Protein AF-A0A2W6B5U0-F1 (afdb_monomer)

Secondary structure (DSSP, 8-state):
------SHHHHHHGGG----PPPPP-PPPPP--PPPPP------HHHHHHHHHHHHHHHHHTT-S---HHHHHHHHHHHHHH-HHHHHHHHHHHTT-

Radius of gyration: 28.85 Å; Cα contacts (8 Å, |Δi|>4): 21; chains: 1; bounding box: 61×71×41 Å

Foldseek 3Di:
DDDDDDDPVVVVVVVPPDPDDDDDPDDPDPDPPDPDDDDDDDDDPVVVVVLVVVFVVVCVVVVHPTDDSVNVVVVLVVCCVVDVVSVVVVVVVVVVD

Sequence (97 aa):
MARPRRDLTKQMEQAAARPATPPPAGGPAPAPRAKLVRLSLDLAPAAYRELQEFCSATAVALERPRVTGVEVLRSLLAELAEDEALGQRVQARLATL

Solvent-accessible surface area (backbone atoms only — not comparable to full-atom values): 6469 Å² total; per-residue (Å²): 140,83,86,78,96,79,71,69,74,71,64,62,64,72,69,72,75,66,83,82,75,78,81,83,80,82,71,81,78,79,71,80,75,75,78,86,79,88,83,86,81,92,65,57,74,66,59,49,48,52,49,52,51,51,25,52,55,49,11,61,75,67,76,39,100,69,49,50,67,68,55,53,53,52,51,54,53,51,47,44,75,72,33,65,67,56,38,51,52,51,52,56,54,63,77,74,112

pLDDT: mean 81.28, std 19.18, range [40.59, 98.25]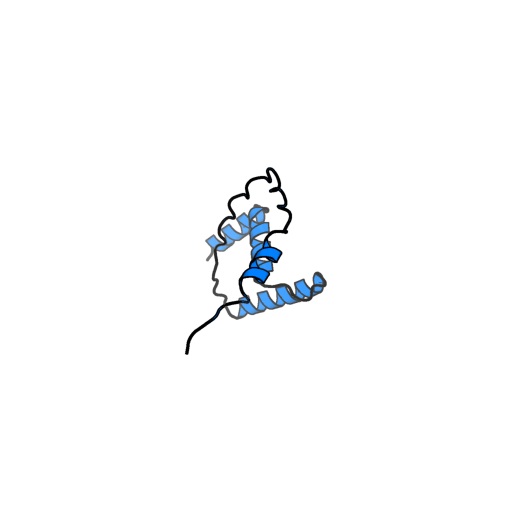

Mean predicted aligned error: 14.98 Å

Structure (mmCIF, N/CA/C/O backbone):
data_AF-A0A2W6B5U0-F1
#
_entry.id   AF-A0A2W6B5U0-F1
#
loop_
_atom_site.group_PDB
_atom_site.id
_atom_site.type_symbol
_atom_site.label_atom_id
_atom_site.label_alt_id
_atom_site.label_comp_id
_atom_site.label_asym_id
_atom_site.label_entity_id
_atom_site.label_seq_id
_atom_site.pdbx_PDB_ins_code
_atom_site.Cartn_x
_atom_site.Cartn_y
_atom_site.Cartn_z
_atom_site.occupancy
_atom_site.B_iso_or_equiv
_atom_site.auth_seq_id
_atom_site.auth_comp_id
_atom_site.auth_asym_id
_atom_site.auth_atom_id
_atom_site.pdbx_PDB_model_num
ATOM 1 N N . MET A 1 1 ? 43.087 57.140 24.197 1.00 40.59 1 MET A N 1
ATOM 2 C CA . MET A 1 1 ? 42.724 58.232 23.269 1.00 40.59 1 MET A CA 1
ATOM 3 C C . MET A 1 1 ? 41.481 57.829 22.496 1.00 40.59 1 MET A C 1
ATOM 5 O O . MET A 1 1 ? 41.326 56.658 22.183 1.00 40.59 1 MET A O 1
ATOM 9 N N . ALA A 1 2 ? 40.563 58.772 22.310 1.00 42.75 2 ALA A N 1
ATOM 10 C CA . ALA A 1 2 ? 39.178 58.555 21.916 1.00 42.75 2 ALA A CA 1
ATOM 11 C C . ALA A 1 2 ? 38.909 58.984 20.461 1.00 42.75 2 ALA A C 1
ATOM 13 O O . ALA A 1 2 ? 39.460 59.995 20.034 1.00 42.75 2 ALA A O 1
ATOM 14 N N . ARG A 1 3 ? 37.923 58.302 19.838 1.00 45.19 3 ARG A N 1
ATOM 15 C CA . ARG A 1 3 ? 37.017 58.743 18.742 1.00 45.19 3 ARG A CA 1
ATOM 16 C C . ARG A 1 3 ? 37.564 58.777 17.291 1.00 45.19 3 ARG A C 1
ATOM 18 O O . ARG A 1 3 ? 38.759 58.948 17.110 1.00 45.19 3 ARG A O 1
ATOM 25 N N . PRO A 1 4 ? 36.689 58.802 16.252 1.00 50.53 4 PRO A N 1
ATOM 26 C CA . PRO A 1 4 ? 35.294 58.314 16.176 1.00 50.53 4 PRO A CA 1
ATOM 27 C C . PRO A 1 4 ? 34.842 57.700 14.819 1.00 50.53 4 PRO A C 1
ATOM 29 O O . PRO A 1 4 ? 35.256 58.115 13.744 1.00 50.53 4 PRO A O 1
ATOM 32 N N . ARG A 1 5 ? 33.833 56.816 14.909 1.00 54.88 5 ARG A N 1
ATOM 33 C CA . ARG A 1 5 ? 32.546 56.819 14.165 1.00 54.88 5 ARG A CA 1
ATOM 34 C C . ARG A 1 5 ? 32.429 57.799 12.973 1.00 54.88 5 ARG A C 1
ATOM 36 O O . ARG A 1 5 ? 31.929 58.908 13.171 1.00 54.88 5 ARG A O 1
ATOM 43 N N . ARG A 1 6 ? 32.773 57.398 11.742 1.00 57.03 6 ARG A N 1
ATOM 44 C CA . ARG A 1 6 ? 32.476 58.224 10.548 1.00 57.03 6 ARG A CA 1
ATOM 45 C C . ARG A 1 6 ? 31.966 57.500 9.301 1.00 57.03 6 ARG A C 1
ATOM 47 O O . ARG A 1 6 ? 31.807 58.153 8.278 1.00 57.03 6 ARG A O 1
ATOM 54 N N . ASP A 1 7 ? 31.598 56.224 9.403 1.00 53.25 7 ASP A N 1
ATOM 55 C CA . ASP A 1 7 ? 31.196 55.446 8.217 1.00 53.25 7 ASP A CA 1
ATOM 56 C C . ASP A 1 7 ? 29.735 54.967 8.216 1.00 53.25 7 ASP A C 1
ATOM 58 O O . ASP A 1 7 ? 29.241 54.502 7.194 1.00 53.25 7 ASP A O 1
ATOM 62 N N . LEU A 1 8 ? 28.985 55.144 9.311 1.00 54.25 8 LEU A N 1
ATOM 63 C CA . LEU A 1 8 ? 27.591 54.674 9.381 1.00 54.25 8 LEU A CA 1
ATOM 64 C C . LEU A 1 8 ? 26.588 55.556 8.620 1.00 54.25 8 LEU A C 1
ATOM 66 O O . LEU A 1 8 ? 25.564 55.057 8.161 1.00 54.25 8 LEU A O 1
ATOM 70 N N . THR A 1 9 ? 26.866 56.850 8.442 1.00 56.94 9 THR A N 1
ATOM 71 C CA . THR A 1 9 ? 25.890 57.783 7.849 1.00 56.94 9 THR A CA 1
ATOM 72 C C . THR A 1 9 ? 25.698 57.562 6.346 1.00 56.94 9 THR A C 1
ATOM 74 O O . THR A 1 9 ? 24.599 57.756 5.843 1.00 56.94 9 THR A O 1
ATOM 77 N N . LYS A 1 10 ? 26.721 57.086 5.620 1.00 50.59 10 LYS A N 1
ATOM 78 C CA . LYS A 1 10 ? 26.597 56.830 4.173 1.00 50.59 10 LYS A CA 1
ATOM 79 C C . LYS A 1 10 ? 25.841 55.542 3.842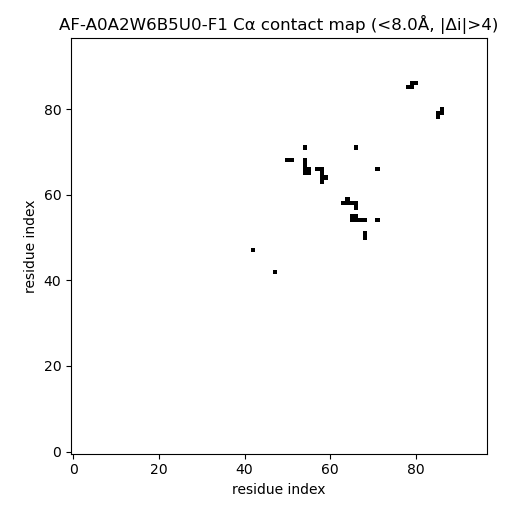 1.00 50.59 10 LYS A C 1
ATOM 81 O O . LYS A 1 10 ? 25.269 55.442 2.763 1.00 50.59 10 LYS A O 1
ATOM 86 N N . 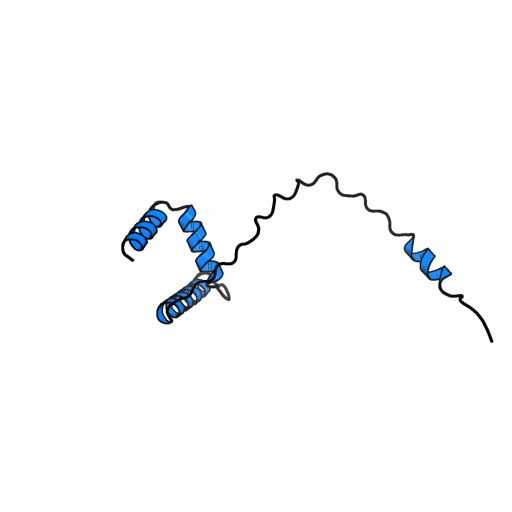GLN A 1 11 ? 25.801 54.574 4.759 1.00 52.06 11 GLN A N 1
ATOM 87 C CA . GLN A 1 11 ? 25.136 53.292 4.508 1.00 52.06 11 GLN A CA 1
ATOM 88 C C . GLN A 1 11 ? 23.614 53.354 4.724 1.00 52.06 11 GLN A C 1
ATOM 90 O O . GLN A 1 11 ? 22.885 52.539 4.167 1.00 52.06 11 GLN A O 1
ATOM 95 N N . MET A 1 12 ? 23.116 54.341 5.477 1.00 52.91 12 MET A N 1
ATOM 96 C CA . MET A 1 12 ? 21.675 54.508 5.703 1.00 52.91 12 MET A CA 1
ATOM 97 C C . MET A 1 12 ? 20.952 55.221 4.552 1.00 52.91 12 MET A C 1
ATOM 99 O O . MET A 1 12 ? 19.758 55.006 4.367 1.00 52.91 12 MET A O 1
ATOM 103 N N . GLU A 1 13 ? 21.659 56.006 3.735 1.00 48.78 13 GLU A N 1
ATOM 104 C CA . GLU A 1 13 ? 21.040 56.782 2.650 1.00 48.78 13 GLU A CA 1
ATOM 105 C C . GLU A 1 13 ? 20.735 55.932 1.399 1.00 48.78 13 GLU A C 1
ATOM 107 O O . GLU A 1 13 ? 19.772 56.194 0.684 1.00 48.78 13 GLU A O 1
ATOM 112 N N . GLN A 1 14 ? 21.469 54.836 1.169 1.00 47.53 14 GLN A N 1
ATOM 113 C CA . GLN A 1 14 ? 21.212 53.931 0.035 1.00 47.53 14 GLN A CA 1
ATOM 114 C C . GLN A 1 14 ? 20.081 52.916 0.272 1.00 47.53 14 GLN A C 1
ATOM 116 O O . GLN A 1 14 ? 19.612 52.294 -0.680 1.00 47.53 14 GLN A O 1
ATOM 121 N N . ALA A 1 15 ? 19.593 52.759 1.506 1.00 49.66 15 ALA A N 1
ATOM 122 C CA . ALA A 1 15 ? 18.469 51.868 1.809 1.00 49.66 15 ALA A CA 1
ATOM 123 C C . ALA A 1 15 ? 17.090 52.521 1.575 1.00 49.66 15 ALA A C 1
ATOM 125 O O . ALA A 1 15 ? 16.075 51.823 1.574 1.00 49.66 15 ALA A O 1
ATOM 126 N N . ALA A 1 16 ? 17.040 53.839 1.352 1.00 53.25 16 ALA A N 1
ATOM 127 C CA . ALA A 1 16 ? 15.798 54.609 1.253 1.00 53.25 16 ALA A CA 1
ATOM 128 C C . ALA A 1 16 ? 15.176 54.653 -0.160 1.00 53.25 16 ALA A C 1
ATOM 130 O O . ALA A 1 16 ? 14.122 55.254 -0.343 1.00 53.25 16 ALA A O 1
ATOM 131 N N . ALA A 1 17 ? 15.785 54.002 -1.158 1.00 53.31 17 ALA A N 1
ATOM 132 C CA . ALA A 1 17 ? 15.344 54.053 -2.556 1.00 53.31 17 ALA A CA 1
ATOM 133 C C . ALA A 1 17 ? 14.838 52.701 -3.099 1.00 53.31 17 ALA A C 1
ATOM 135 O O . ALA A 1 17 ? 15.099 52.351 -4.249 1.00 53.31 17 ALA A O 1
ATOM 136 N N . ARG A 1 18 ? 14.104 51.917 -2.296 1.00 53.53 18 ARG A N 1
ATOM 137 C CA . ARG A 1 18 ? 13.282 50.823 -2.844 1.00 53.53 18 ARG A CA 1
ATOM 138 C C . ARG A 1 18 ? 11.875 51.361 -3.112 1.00 53.53 18 ARG A C 1
ATOM 140 O O . ARG A 1 18 ? 11.218 51.761 -2.152 1.00 53.53 18 ARG A O 1
ATOM 147 N N . PRO A 1 19 ? 11.390 51.381 -4.367 1.00 52.72 19 PRO A N 1
ATOM 148 C CA . PRO A 1 19 ? 10.000 51.723 -4.626 1.00 52.72 19 PRO A CA 1
ATOM 149 C C . PRO A 1 19 ? 9.101 50.722 -3.894 1.00 52.72 19 PRO A C 1
ATOM 151 O O . PRO A 1 19 ? 9.290 49.508 -3.990 1.00 52.72 19 PRO A O 1
ATOM 154 N N . ALA A 1 20 ? 8.156 51.247 -3.116 1.00 54.34 20 ALA A N 1
ATOM 155 C CA . ALA A 1 20 ? 7.137 50.460 -2.446 1.00 54.34 20 ALA A CA 1
ATOM 156 C C . ALA A 1 20 ? 6.204 49.866 -3.507 1.00 54.34 20 ALA A C 1
ATOM 158 O O . ALA A 1 20 ? 5.370 50.562 -4.083 1.00 54.34 20 ALA A O 1
ATOM 159 N N . THR A 1 21 ? 6.371 48.578 -3.794 1.00 57.06 21 THR A N 1
ATOM 160 C CA . THR A 1 21 ? 5.413 47.816 -4.594 1.00 57.06 21 THR A CA 1
ATOM 161 C C . THR A 1 21 ? 4.075 47.799 -3.843 1.00 57.06 21 THR A C 1
ATOM 163 O O . THR A 1 21 ? 4.065 47.413 -2.669 1.00 57.06 21 THR A O 1
ATOM 166 N N . PRO A 1 22 ? 2.951 48.217 -4.451 1.00 64.38 22 PRO A N 1
ATOM 167 C CA . PRO A 1 22 ? 1.654 48.147 -3.790 1.00 64.38 22 PRO A CA 1
ATOM 168 C C . PRO A 1 22 ? 1.294 46.683 -3.478 1.00 64.38 22 PRO A C 1
ATOM 170 O O . PRO A 1 22 ? 1.633 45.793 -4.266 1.00 64.38 22 PRO A O 1
ATOM 173 N N . PRO A 1 23 ? 0.631 46.400 -2.341 1.00 63.03 23 PRO A N 1
ATOM 174 C CA . PRO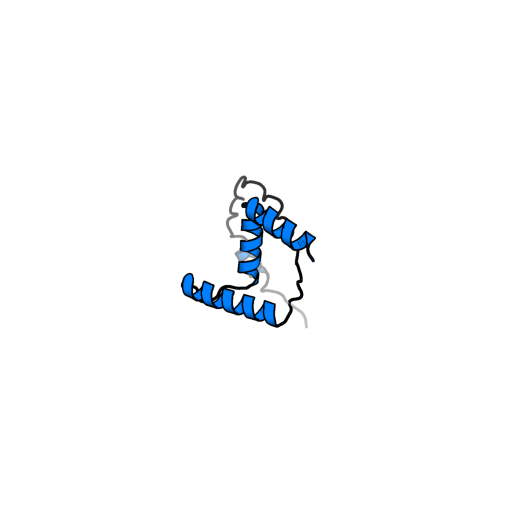 A 1 23 ? 0.191 45.048 -2.029 1.00 63.03 23 PRO A CA 1
ATOM 175 C C . PRO A 1 23 ? -0.836 44.595 -3.079 1.00 63.03 23 PRO A C 1
ATOM 177 O O . PRO A 1 23 ? -1.735 45.371 -3.417 1.00 63.03 23 PRO A O 1
ATOM 180 N N . PRO A 1 24 ? -0.732 43.368 -3.620 1.00 62.81 24 PRO A N 1
ATOM 181 C CA . PRO A 1 24 ? -1.730 42.859 -4.547 1.00 62.81 24 PRO A CA 1
ATOM 182 C C . PRO A 1 24 ? -3.090 42.786 -3.845 1.00 62.81 24 PRO A C 1
ATOM 184 O O . PRO A 1 24 ? -3.226 42.219 -2.759 1.00 62.81 24 PRO A O 1
ATOM 187 N N . ALA A 1 25 ? -4.091 43.396 -4.475 1.00 61.41 25 ALA A N 1
ATOM 188 C CA . ALA A 1 25 ? -5.471 43.364 -4.029 1.00 61.41 25 ALA A CA 1
ATOM 189 C C . ALA A 1 25 ? -6.017 41.927 -4.071 1.00 61.41 25 ALA A C 1
ATOM 191 O O . ALA A 1 25 ? -5.937 41.260 -5.099 1.00 61.41 25 ALA A O 1
ATOM 192 N N . GLY A 1 26 ? -6.589 41.486 -2.947 1.00 57.84 26 GLY A N 1
ATOM 193 C CA . GLY A 1 26 ? -7.672 40.501 -2.889 1.00 57.84 26 GLY A CA 1
ATOM 194 C C . GLY A 1 26 ? -7.473 39.203 -3.669 1.00 57.84 26 GLY A C 1
ATOM 195 O O . GLY A 1 26 ? -8.259 38.902 -4.562 1.00 57.84 26 GLY A O 1
ATOM 196 N N . GLY A 1 27 ? -6.478 38.397 -3.298 1.00 58.59 27 GLY A N 1
ATOM 197 C CA . GLY A 1 27 ? -6.533 36.965 -3.597 1.00 58.59 27 GLY A CA 1
ATOM 198 C C . GLY A 1 27 ? -7.557 36.269 -2.683 1.00 58.59 27 GLY A C 1
ATOM 199 O O . GLY A 1 27 ? -7.702 36.691 -1.531 1.00 58.59 27 GLY A O 1
ATOM 200 N N . PRO A 1 28 ? -8.268 35.222 -3.146 1.00 60.75 28 PRO A N 1
ATOM 201 C CA . PRO A 1 28 ? -9.144 34.433 -2.284 1.00 60.75 28 PRO A CA 1
ATOM 202 C C . PRO A 1 28 ? -8.369 33.954 -1.052 1.00 60.75 28 PRO A C 1
ATOM 204 O O . PRO A 1 28 ? -7.224 33.506 -1.161 1.00 60.75 28 PRO A O 1
ATOM 207 N N . ALA A 1 29 ? -8.988 34.087 0.125 1.00 64.25 29 ALA A N 1
ATOM 208 C CA . ALA A 1 29 ? -8.396 33.644 1.379 1.00 64.25 29 ALA A CA 1
ATOM 209 C C . ALA A 1 29 ? -7.965 32.172 1.242 1.00 64.25 29 ALA A C 1
ATOM 211 O O . ALA A 1 29 ? -8.749 31.361 0.739 1.00 64.25 29 ALA A O 1
ATOM 212 N N . PRO A 1 30 ? -6.735 31.806 1.647 1.00 62.66 30 PRO A N 1
ATOM 213 C CA . PRO A 1 30 ? -6.283 30.430 1.537 1.00 62.66 30 PRO A CA 1
ATOM 214 C C . PRO A 1 30 ? -7.226 29.549 2.357 1.00 62.66 30 PRO A C 1
ATOM 216 O O . PRO A 1 30 ? -7.357 29.739 3.568 1.00 62.66 30 PRO A O 1
ATOM 219 N N . ALA A 1 31 ? -7.891 28.601 1.691 1.00 67.44 31 ALA A N 1
ATOM 220 C CA . ALA A 1 31 ? -8.679 27.579 2.364 1.00 67.44 31 ALA A CA 1
ATOM 221 C C . ALA A 1 31 ? -7.817 26.945 3.470 1.00 67.44 31 ALA A C 1
ATOM 223 O O . ALA A 1 31 ? -6.615 26.733 3.245 1.00 67.44 31 ALA A O 1
ATOM 224 N N . PRO A 1 32 ? -8.377 26.673 4.664 1.00 67.00 32 PRO A N 1
ATOM 225 C CA . PRO A 1 32 ? -7.605 26.130 5.768 1.00 67.00 32 PRO A CA 1
ATOM 226 C C . PRO A 1 32 ? -6.950 24.836 5.293 1.00 67.00 32 PRO A C 1
ATOM 228 O O . PRO A 1 32 ? -7.630 23.858 4.990 1.00 67.00 32 PRO A O 1
ATOM 231 N N . ARG A 1 33 ? -5.616 24.850 5.173 1.00 67.56 33 ARG A N 1
ATOM 232 C CA . ARG A 1 33 ? -4.841 23.652 4.853 1.00 67.56 33 ARG A CA 1
ATOM 233 C C . ARG A 1 33 ? -5.136 22.650 5.956 1.00 67.56 33 ARG A C 1
ATOM 235 O O . ARG A 1 33 ? -4.640 22.809 7.072 1.00 67.56 33 ARG A O 1
ATOM 242 N N . ALA A 1 34 ? -5.965 21.655 5.650 1.00 73.25 34 ALA A N 1
ATOM 243 C CA . ALA A 1 34 ? -6.188 20.531 6.537 1.00 73.25 34 ALA A CA 1
ATOM 244 C C . ALA A 1 34 ? -4.813 19.995 6.944 1.00 73.25 34 ALA A C 1
ATOM 246 O O . ALA A 1 34 ? -3.945 19.742 6.101 1.00 73.25 34 ALA A O 1
ATOM 247 N N . LYS A 1 35 ? -4.571 19.937 8.253 1.00 80.12 35 LYS A N 1
ATOM 248 C CA . LYS A 1 35 ? -3.274 19.531 8.781 1.00 80.12 35 LYS A CA 1
ATOM 249 C C . LYS A 1 35 ? -3.049 18.075 8.384 1.00 80.12 35 LYS A C 1
ATOM 251 O O . LYS A 1 35 ? -3.860 17.218 8.719 1.00 80.12 35 LYS A O 1
ATOM 256 N N . LEU A 1 36 ? -1.965 17.809 7.657 1.00 84.00 36 LEU A N 1
ATOM 257 C CA . LEU A 1 36 ? -1.606 16.452 7.251 1.00 84.00 36 LEU A CA 1
ATOM 258 C C . LEU A 1 36 ? -1.458 15.562 8.492 1.00 84.00 36 LEU A C 1
ATOM 260 O O . LEU A 1 36 ? -0.759 15.926 9.441 1.00 84.00 36 LEU A O 1
ATOM 264 N N . VAL A 1 37 ? -2.098 14.394 8.460 1.00 88.75 37 VAL A N 1
ATOM 265 C CA . VAL A 1 37 ? -2.002 13.375 9.510 1.00 88.75 37 VAL A CA 1
ATOM 266 C C . VAL A 1 37 ? -0.996 12.316 9.074 1.00 88.75 37 VAL A C 1
ATOM 268 O O . VAL A 1 37 ? -1.035 11.835 7.941 1.00 88.75 37 VAL A O 1
ATOM 271 N N . ARG A 1 38 ? -0.067 11.963 9.968 1.00 90.62 38 ARG A N 1
ATOM 272 C CA . ARG A 1 38 ? 0.886 10.874 9.738 1.00 90.62 38 ARG A CA 1
ATOM 273 C C . ARG A 1 38 ? 0.250 9.555 10.160 1.00 90.62 38 ARG A C 1
ATOM 275 O O . ARG A 1 38 ? -0.203 9.437 11.292 1.00 90.62 38 ARG A O 1
ATOM 282 N N . LEU A 1 39 ? 0.286 8.576 9.265 1.00 89.38 39 LEU A N 1
ATOM 283 C CA . LEU A 1 39 ? -0.111 7.200 9.532 1.00 89.38 39 LEU A CA 1
ATOM 284 C C . LEU A 1 39 ? 1.141 6.316 9.537 1.00 89.38 39 LEU A C 1
ATOM 286 O O . LEU A 1 39 ? 1.981 6.432 8.643 1.00 89.38 39 LEU A O 1
ATOM 290 N N . SER A 1 40 ? 1.266 5.471 10.559 1.00 92.75 40 SER A N 1
ATOM 291 C CA . SER A 1 40 ? 2.292 4.430 10.657 1.00 92.75 40 SER A CA 1
ATOM 292 C C . SER A 1 40 ? 1.620 3.073 10.479 1.00 92.75 40 SER A C 1
ATOM 294 O O . SER A 1 40 ? 0.529 2.862 11.003 1.00 92.75 40 SER A O 1
ATOM 296 N N . LEU A 1 41 ? 2.259 2.180 9.730 1.00 92.06 41 LEU A N 1
ATOM 297 C CA . LEU A 1 41 ? 1.755 0.849 9.412 1.00 92.06 41 LEU A CA 1
ATOM 298 C C . LEU A 1 41 ? 2.899 -0.147 9.559 1.00 92.06 41 LEU A C 1
ATOM 300 O O . LEU A 1 41 ? 3.959 0.049 8.961 1.00 92.06 41 LEU A O 1
ATOM 304 N N . ASP A 1 42 ? 2.645 -1.220 10.296 1.00 94.56 42 ASP A N 1
ATOM 305 C CA . ASP A 1 42 ? 3.520 -2.381 10.347 1.00 94.56 42 ASP A CA 1
ATOM 306 C C . ASP A 1 42 ? 3.073 -3.402 9.301 1.00 94.56 42 ASP A C 1
ATOM 308 O O . ASP A 1 42 ? 1.899 -3.764 9.210 1.00 94.56 42 ASP A O 1
ATOM 312 N N . LEU A 1 43 ? 4.023 -3.853 8.485 1.00 92.88 43 LEU A N 1
ATOM 313 C CA . LEU A 1 43 ? 3.805 -4.868 7.461 1.00 92.88 43 LEU A CA 1
ATOM 314 C C . LEU A 1 43 ? 4.636 -6.103 7.786 1.00 92.88 43 LEU A C 1
ATOM 316 O O . LEU A 1 43 ? 5.805 -5.998 8.164 1.00 92.88 43 LEU A O 1
ATOM 320 N N . ALA A 1 44 ? 4.059 -7.282 7.558 1.00 96.69 44 ALA A N 1
ATOM 321 C CA . ALA A 1 44 ? 4.843 -8.506 7.529 1.00 96.69 44 ALA A CA 1
ATOM 322 C C . ALA A 1 44 ? 5.926 -8.406 6.430 1.00 96.69 44 ALA A C 1
ATOM 324 O O . ALA A 1 44 ? 5.673 -7.808 5.378 1.00 96.69 44 ALA A O 1
ATOM 325 N N . PRO A 1 45 ? 7.108 -9.026 6.608 1.00 97.06 45 PRO A N 1
ATOM 326 C CA . PRO A 1 45 ? 8.189 -8.949 5.624 1.00 97.06 45 PRO A CA 1
ATOM 327 C C . PRO A 1 45 ? 7.773 -9.372 4.210 1.00 97.06 45 PRO A C 1
ATOM 329 O O . PRO A 1 45 ? 8.237 -8.780 3.239 1.00 97.06 45 PRO A O 1
ATOM 332 N N . ALA A 1 46 ? 6.883 -10.365 4.093 1.00 97.38 46 ALA A N 1
ATOM 333 C CA . ALA A 1 46 ? 6.327 -10.806 2.815 1.00 97.38 46 ALA A CA 1
ATOM 334 C C . ALA A 1 46 ? 5.494 -9.700 2.142 1.00 97.38 46 ALA A C 1
ATOM 336 O O . ALA A 1 46 ? 5.808 -9.304 1.025 1.00 97.38 46 ALA A O 1
ATOM 337 N N . ALA A 1 47 ? 4.532 -9.115 2.864 1.00 95.69 47 ALA A N 1
ATOM 338 C CA . ALA A 1 47 ? 3.687 -8.034 2.354 1.00 95.69 47 ALA A CA 1
ATOM 339 C C . ALA A 1 47 ? 4.497 -6.785 1.961 1.00 95.69 47 ALA A C 1
ATOM 341 O O . ALA A 1 47 ? 4.196 -6.117 0.973 1.00 95.69 47 ALA A O 1
ATOM 342 N N . TYR A 1 48 ? 5.564 -6.470 2.704 1.00 96.75 48 TYR A N 1
ATOM 343 C CA . TYR A 1 48 ? 6.461 -5.377 2.328 1.00 96.75 48 TYR A CA 1
ATOM 344 C C . TYR A 1 48 ? 7.196 -5.652 1.006 1.00 96.75 48 TYR A C 1
ATOM 346 O O . TYR A 1 48 ? 7.349 -4.737 0.197 1.00 96.75 48 TYR A O 1
ATOM 354 N N . ARG A 1 49 ? 7.639 -6.895 0.763 1.00 97.69 49 ARG A N 1
ATOM 355 C CA . ARG A 1 49 ? 8.279 -7.273 -0.509 1.00 97.69 49 ARG A CA 1
ATOM 356 C C . ARG A 1 49 ? 7.303 -7.193 -1.676 1.00 97.69 49 ARG A C 1
ATOM 358 O O . ARG A 1 49 ? 7.646 -6.569 -2.673 1.00 97.69 49 ARG A O 1
ATOM 365 N N . GLU A 1 50 ? 6.091 -7.717 -1.513 1.00 97.62 50 GLU A N 1
ATOM 366 C CA . GLU A 1 50 ? 5.035 -7.624 -2.531 1.00 97.62 50 GLU A CA 1
ATOM 367 C C . GLU A 1 50 ? 4.735 -6.161 -2.896 1.00 97.62 50 GLU A C 1
ATOM 369 O O . GLU A 1 50 ? 4.647 -5.808 -4.072 1.00 97.62 50 GLU A O 1
ATOM 374 N N . LEU A 1 51 ? 4.675 -5.267 -1.900 1.00 96.81 51 LEU A N 1
ATOM 375 C CA . LEU A 1 51 ? 4.511 -3.833 -2.146 1.00 96.81 51 LEU A CA 1
ATOM 376 C C . LEU A 1 51 ? 5.688 -3.236 -2.937 1.00 96.81 51 LEU A C 1
ATOM 378 O O . LEU A 1 51 ? 5.468 -2.407 -3.821 1.00 96.81 51 LEU A O 1
ATOM 382 N N . GLN A 1 52 ? 6.933 -3.624 -2.640 1.00 97.88 52 GLN A N 1
ATOM 383 C CA . GLN A 1 52 ? 8.110 -3.134 -3.373 1.00 97.88 52 GLN A CA 1
ATOM 384 C C . GLN A 1 52 ? 8.151 -3.642 -4.818 1.00 97.88 52 GLN A C 1
ATOM 386 O O . GLN A 1 52 ? 8.509 -2.884 -5.724 1.00 97.88 52 GLN A O 1
ATOM 391 N N . GLU A 1 53 ? 7.758 -4.893 -5.047 1.00 98.12 53 GLU A N 1
ATOM 392 C CA . GLU A 1 53 ? 7.638 -5.474 -6.385 1.00 98.12 53 GLU A CA 1
ATOM 393 C C . GLU A 1 53 ? 6.572 -4.743 -7.198 1.00 98.12 53 GLU A C 1
ATOM 395 O O . GLU A 1 53 ? 6.853 -4.293 -8.310 1.00 98.12 53 GLU A O 1
ATOM 400 N N . PHE A 1 54 ? 5.397 -4.509 -6.606 1.00 98.00 54 PHE A N 1
ATOM 401 C CA . PHE A 1 54 ? 4.346 -3.710 -7.228 1.00 98.00 54 PHE A CA 1
ATOM 402 C C . PHE A 1 54 ? 4.829 -2.294 -7.572 1.00 98.00 54 PHE A C 1
ATOM 404 O O . PHE A 1 54 ? 4.634 -1.829 -8.696 1.00 98.00 54 PHE A O 1
ATOM 411 N N . CYS A 1 55 ? 5.508 -1.609 -6.643 1.00 98.19 55 CYS A N 1
ATOM 412 C CA . CYS A 1 55 ? 6.067 -0.276 -6.893 1.00 98.19 55 CYS A CA 1
ATOM 413 C C . CYS A 1 55 ? 7.069 -0.283 -8.056 1.00 98.19 55 CYS A C 1
ATOM 415 O O . CYS A 1 55 ? 7.050 0.619 -8.893 1.00 98.19 55 CYS A O 1
ATOM 417 N N . SER A 1 56 ? 7.929 -1.300 -8.119 1.00 98.06 56 SER A N 1
ATOM 418 C CA . SER A 1 56 ? 8.944 -1.437 -9.168 1.00 98.06 56 SER A CA 1
ATOM 419 C C . SER A 1 56 ? 8.303 -1.686 -10.533 1.00 98.06 56 SER A C 1
ATOM 421 O O . SER A 1 56 ? 8.613 -0.983 -11.492 1.00 98.06 56 SER A O 1
ATOM 423 N N . ALA A 1 57 ? 7.354 -2.622 -10.608 1.00 98.19 57 ALA A N 1
ATOM 424 C CA . ALA A 1 57 ? 6.603 -2.907 -11.827 1.00 98.19 57 ALA A CA 1
ATOM 425 C C . ALA A 1 57 ? 5.814 -1.678 -12.309 1.00 98.19 57 ALA A C 1
ATOM 427 O O . ALA A 1 57 ? 5.832 -1.347 -13.492 1.00 98.19 57 ALA A O 1
ATOM 428 N N . THR A 1 58 ? 5.188 -0.950 -11.382 1.00 98.25 58 THR A N 1
ATOM 429 C CA . THR A 1 58 ? 4.434 0.273 -11.692 1.00 98.25 58 THR A CA 1
ATOM 430 C C . THR A 1 58 ? 5.349 1.392 -12.187 1.00 98.25 58 THR A C 1
ATOM 432 O O . THR A 1 58 ? 4.991 2.107 -13.117 1.00 98.25 58 THR A O 1
ATOM 435 N N . ALA A 1 59 ? 6.546 1.548 -11.612 1.00 98.06 59 ALA A N 1
ATOM 436 C CA . ALA A 1 59 ? 7.516 2.536 -12.082 1.00 98.06 59 ALA A CA 1
ATOM 437 C C . ALA A 1 59 ? 7.932 2.274 -13.536 1.00 98.06 59 ALA A C 1
ATOM 439 O O . ALA A 1 59 ? 7.954 3.208 -14.332 1.00 98.06 59 ALA A O 1
ATOM 440 N N . VAL A 1 60 ? 8.170 1.005 -13.888 1.00 98.19 60 VAL A N 1
ATOM 441 C CA . VAL A 1 60 ? 8.445 0.594 -15.273 1.00 98.19 60 VAL A CA 1
ATOM 442 C C . VAL A 1 60 ? 7.248 0.890 -16.177 1.00 98.19 60 VAL A C 1
ATOM 444 O O . VAL A 1 60 ? 7.421 1.513 -17.218 1.00 98.19 60 VAL A O 1
ATOM 447 N N . ALA A 1 61 ? 6.036 0.503 -15.767 1.00 98.00 61 ALA A N 1
ATOM 448 C CA . ALA A 1 61 ? 4.824 0.697 -16.565 1.00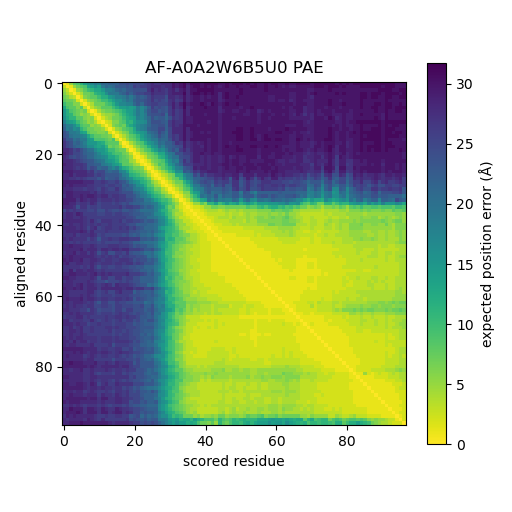 98.00 61 ALA A CA 1
ATOM 449 C C . ALA A 1 61 ? 4.486 2.177 -16.815 1.00 98.00 61 ALA A C 1
ATOM 451 O O . ALA A 1 61 ? 3.960 2.518 -17.868 1.00 98.00 61 ALA A O 1
ATOM 452 N N . LEU A 1 62 ? 4.786 3.052 -15.853 1.00 97.56 62 LEU A N 1
ATOM 453 C CA . LEU A 1 62 ? 4.565 4.495 -15.961 1.00 97.56 62 LEU A CA 1
ATOM 454 C C . LEU A 1 62 ? 5.768 5.250 -16.548 1.00 97.56 62 LEU A C 1
ATOM 456 O O . LEU A 1 62 ? 5.740 6.479 -16.572 1.00 97.56 62 LEU A O 1
ATOM 460 N N . GLU A 1 63 ? 6.837 4.548 -16.942 1.00 97.75 63 GLU A N 1
ATOM 461 C CA . GLU A 1 63 ? 8.101 5.138 -17.412 1.00 97.75 63 GLU A CA 1
ATOM 462 C C . GLU A 1 63 ? 8.676 6.178 -16.428 1.00 97.75 63 GLU A C 1
ATOM 464 O O . GLU A 1 63 ? 9.287 7.182 -16.799 1.00 97.75 63 GLU A O 1
ATOM 469 N N . ARG A 1 64 ? 8.472 5.943 -15.125 1.00 97.56 64 ARG A N 1
ATOM 470 C CA . ARG A 1 64 ? 8.944 6.811 -14.041 1.00 97.56 64 ARG A CA 1
ATOM 471 C C . ARG A 1 64 ? 10.195 6.223 -13.395 1.00 97.56 64 ARG A C 1
ATOM 473 O O . ARG A 1 64 ? 10.291 5.012 -13.217 1.00 97.56 64 ARG A O 1
ATOM 480 N N . PRO A 1 65 ? 11.123 7.068 -12.909 1.00 96.31 65 PRO A N 1
ATOM 481 C CA . PRO A 1 65 ? 12.321 6.585 -12.224 1.00 96.31 65 PRO A CA 1
ATOM 482 C C . PRO A 1 65 ? 11.997 5.833 -10.927 1.00 96.31 65 PRO A C 1
ATOM 484 O O . PRO A 1 65 ? 12.760 4.972 -10.500 1.00 96.31 65 PRO A O 1
ATOM 487 N N . ARG A 1 66 ? 10.887 6.184 -10.265 1.00 95.94 66 ARG A N 1
ATOM 488 C CA . ARG A 1 66 ? 10.439 5.544 -9.028 1.00 95.94 66 ARG A CA 1
ATOM 489 C C . ARG A 1 66 ? 8.963 5.815 -8.772 1.00 95.94 66 ARG A C 1
ATOM 491 O O . ARG A 1 66 ? 8.489 6.929 -8.994 1.00 95.94 66 ARG A O 1
ATOM 498 N N . VAL A 1 67 ? 8.297 4.817 -8.204 1.00 97.69 67 VAL A N 1
ATOM 499 C CA . VAL A 1 67 ? 7.010 4.940 -7.515 1.00 97.69 67 VAL A CA 1
ATOM 500 C C . VAL A 1 67 ? 7.231 4.537 -6.061 1.00 97.69 67 VAL A C 1
ATOM 502 O O . VAL A 1 67 ? 7.903 3.546 -5.776 1.00 97.69 67 VAL A O 1
ATOM 505 N N . THR A 1 68 ? 6.748 5.344 -5.121 1.00 96.44 68 THR A N 1
ATOM 506 C CA . THR A 1 68 ? 6.890 5.061 -3.689 1.00 96.44 68 THR A CA 1
ATOM 507 C C . THR A 1 68 ? 5.670 4.330 -3.140 1.00 96.44 68 THR A C 1
ATOM 509 O O . THR A 1 68 ? 4.545 4.583 -3.562 1.00 96.44 68 THR A O 1
ATOM 512 N N . GLY A 1 69 ? 5.862 3.496 -2.113 1.00 95.00 69 GLY A N 1
ATOM 513 C CA . GLY A 1 69 ? 4.734 2.866 -1.415 1.00 95.00 69 GLY A CA 1
ATOM 514 C C . GLY A 1 69 ? 3.748 3.889 -0.836 1.00 95.00 69 GLY A C 1
ATOM 515 O O . GLY A 1 69 ? 2.553 3.633 -0.794 1.00 95.00 69 GLY A O 1
ATOM 516 N N . VAL A 1 70 ? 4.220 5.085 -0.462 1.00 94.38 70 VAL A N 1
ATOM 517 C CA . VAL A 1 70 ? 3.348 6.182 -0.009 1.00 94.38 70 VAL A CA 1
ATOM 518 C C . VAL A 1 70 ? 2.454 6.698 -1.139 1.00 94.38 70 VAL A C 1
ATOM 520 O O . VAL A 1 70 ? 1.289 6.987 -0.884 1.00 94.38 70 VAL A O 1
ATOM 523 N N . GLU A 1 71 ? 2.968 6.817 -2.367 1.00 95.44 71 GLU A N 1
ATOM 524 C CA . GLU A 1 71 ? 2.143 7.167 -3.532 1.00 95.44 71 GLU A CA 1
ATOM 525 C C . GLU A 1 71 ? 1.086 6.093 -3.782 1.00 95.44 71 GLU A C 1
ATOM 527 O O . GLU A 1 71 ? -0.089 6.429 -3.870 1.00 95.44 71 GLU A O 1
ATOM 532 N N . VAL A 1 72 ? 1.481 4.816 -3.787 1.00 96.12 72 VAL A N 1
ATOM 533 C CA . VAL A 1 72 ? 0.549 3.693 -3.982 1.00 96.12 72 VAL A CA 1
ATOM 534 C C . VAL A 1 72 ? -0.556 3.703 -2.927 1.00 96.12 72 VAL A C 1
ATOM 536 O O . VAL A 1 72 ? -1.731 3.672 -3.272 1.00 96.12 72 VAL A O 1
ATOM 539 N N . LEU A 1 73 ? -0.207 3.815 -1.643 1.00 94.81 73 LEU A N 1
ATOM 540 C CA . LEU A 1 73 ? -1.190 3.846 -0.557 1.00 94.81 73 LEU A CA 1
ATOM 541 C C . LEU A 1 73 ? -2.141 5.043 -0.666 1.00 94.81 73 LEU A C 1
ATOM 543 O O . LEU A 1 73 ? -3.331 4.902 -0.408 1.00 94.81 73 LEU A O 1
ATOM 547 N N . ARG A 1 74 ? -1.644 6.222 -1.062 1.00 93.56 74 ARG A N 1
ATOM 548 C CA . ARG A 1 74 ? -2.499 7.399 -1.279 1.00 93.56 74 ARG A CA 1
ATOM 549 C C . ARG A 1 74 ? -3.447 7.206 -2.455 1.00 93.56 74 ARG A C 1
ATOM 551 O O . ARG A 1 74 ? -4.606 7.583 -2.334 1.00 93.56 74 ARG A O 1
ATOM 558 N N . SER A 1 75 ? -2.974 6.615 -3.550 1.00 95.56 75 SER A N 1
ATOM 559 C CA . SER A 1 75 ? -3.813 6.287 -4.703 1.00 95.56 75 SER A CA 1
ATOM 560 C C . SER A 1 75 ? -4.888 5.265 -4.341 1.00 95.56 75 SER A C 1
ATOM 562 O O . SER A 1 75 ? -6.048 5.487 -4.657 1.00 95.56 75 SER A O 1
ATOM 564 N N . LEU A 1 76 ? -4.544 4.214 -3.589 1.00 94.88 76 LEU A N 1
ATOM 565 C CA . LEU A 1 76 ? -5.519 3.228 -3.111 1.00 94.88 76 LEU A CA 1
ATOM 566 C C . LEU A 1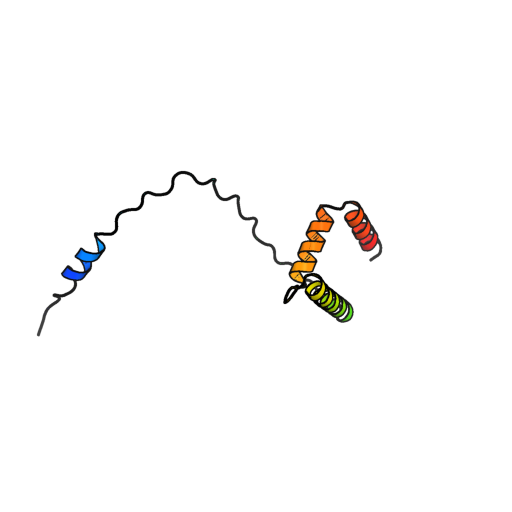 76 ? -6.585 3.854 -2.204 1.00 94.88 76 LEU A C 1
ATOM 568 O O . LEU A 1 76 ? -7.751 3.493 -2.293 1.00 94.88 76 LEU A O 1
ATOM 572 N N . LEU A 1 77 ? -6.203 4.795 -1.335 1.00 94.25 77 LEU A N 1
ATOM 573 C CA . LEU A 1 77 ? -7.161 5.513 -0.489 1.00 94.25 77 LEU A CA 1
ATOM 574 C C . LEU A 1 77 ? -8.066 6.454 -1.291 1.00 94.25 77 LEU A C 1
ATOM 576 O O . LEU A 1 77 ? -9.226 6.617 -0.923 1.00 94.25 77 LEU A O 1
ATOM 580 N N . ALA A 1 78 ? -7.54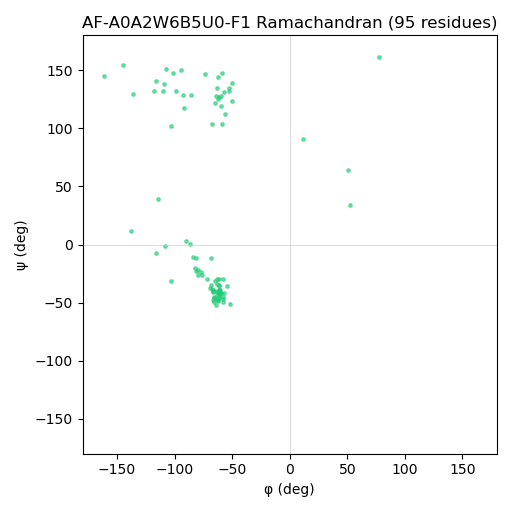5 7.072 -2.353 1.00 94.25 78 ALA A N 1
ATOM 581 C CA . ALA A 1 78 ? -8.351 7.884 -3.258 1.00 94.25 78 ALA A CA 1
ATOM 582 C C . ALA A 1 78 ? -9.371 7.011 -4.002 1.00 94.25 78 ALA A C 1
ATOM 584 O O . ALA A 1 78 ? -10.561 7.294 -3.927 1.00 94.25 78 ALA A O 1
ATOM 585 N N . GLU A 1 79 ? -8.936 5.893 -4.592 1.00 95.56 79 GLU A N 1
ATOM 586 C CA . GLU A 1 79 ? -9.855 4.960 -5.254 1.00 95.56 79 GLU A CA 1
ATOM 587 C C . GLU A 1 79 ? -10.892 4.384 -4.288 1.00 95.56 79 GLU A C 1
ATOM 589 O O . GLU A 1 79 ? -12.061 4.278 -4.638 1.00 95.56 79 GLU A O 1
ATOM 594 N N . LEU A 1 80 ? -10.506 4.071 -3.048 1.00 95.88 80 LEU A N 1
ATOM 595 C CA . LEU A 1 80 ? -11.439 3.590 -2.026 1.00 95.88 80 LEU A CA 1
ATOM 596 C C . LEU A 1 80 ? -12.543 4.608 -1.699 1.00 95.88 80 LEU A C 1
ATOM 598 O O . LEU A 1 80 ? -1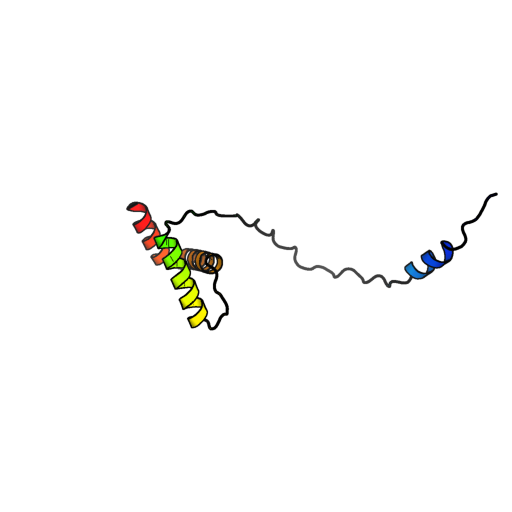3.635 4.211 -1.298 1.00 95.88 80 LEU A O 1
ATOM 602 N N . ALA A 1 81 ? -12.260 5.906 -1.833 1.00 92.56 81 ALA A N 1
ATOM 603 C CA . ALA A 1 81 ? -13.239 6.963 -1.604 1.00 92.56 81 ALA A CA 1
ATOM 604 C C . ALA A 1 81 ? -14.194 7.162 -2.794 1.00 92.56 81 ALA A C 1
ATOM 606 O O . ALA A 1 81 ? -15.282 7.704 -2.604 1.00 92.56 81 ALA A O 1
ATOM 607 N N . GLU A 1 82 ? -13.797 6.741 -3.997 1.00 94.88 82 GLU A N 1
ATOM 608 C CA . GLU A 1 82 ? -14.551 6.942 -5.241 1.00 94.88 82 GLU A CA 1
ATOM 609 C C . GLU A 1 82 ? -15.292 5.673 -5.708 1.00 94.88 82 GLU A C 1
ATOM 611 O O . GLU A 1 82 ? -16.371 5.777 -6.292 1.00 94.88 82 GLU A O 1
ATOM 616 N N . ASP A 1 83 ? -14.759 4.478 -5.430 1.00 95.88 83 ASP A N 1
ATOM 617 C CA . ASP A 1 83 ? -15.327 3.181 -5.821 1.00 95.88 83 ASP A CA 1
ATOM 618 C C . ASP A 1 83 ? -16.016 2.489 -4.629 1.00 95.88 83 ASP A C 1
ATOM 620 O O . ASP A 1 83 ? -15.388 1.855 -3.773 1.00 95.88 83 ASP A O 1
ATOM 624 N N . GLU A 1 84 ? -17.350 2.565 -4.598 1.00 94.19 84 GLU A N 1
ATOM 625 C CA . GLU A 1 84 ? -18.166 1.936 -3.554 1.00 94.19 84 GLU A CA 1
ATOM 626 C C . GLU A 1 84 ? -17.999 0.406 -3.522 1.00 94.19 84 GLU A C 1
ATOM 628 O O . GLU A 1 84 ? -17.973 -0.196 -2.446 1.00 94.19 84 GLU A O 1
ATOM 633 N N . ALA A 1 85 ? -17.822 -0.242 -4.677 1.00 95.50 85 ALA A N 1
ATOM 634 C CA . ALA A 1 85 ? -17.638 -1.687 -4.741 1.00 95.50 85 ALA A CA 1
ATOM 635 C C . ALA A 1 85 ? -16.280 -2.096 -4.156 1.00 95.50 85 ALA A C 1
ATOM 637 O O . ALA A 1 85 ? -16.182 -3.124 -3.479 1.00 95.50 85 ALA A O 1
ATOM 638 N N . LEU A 1 86 ? -15.230 -1.300 -4.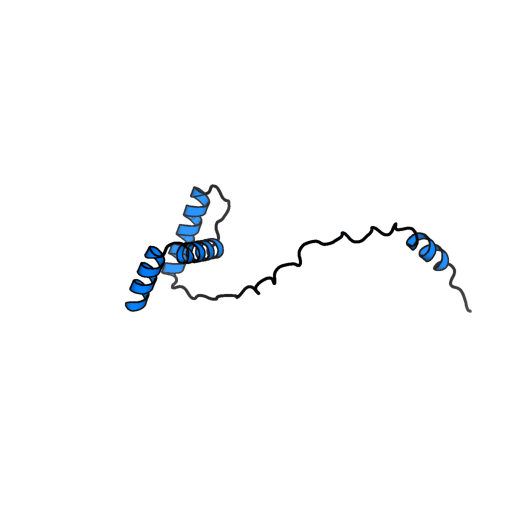374 1.00 95.06 86 LEU A N 1
ATOM 639 C CA . LEU A 1 86 ? -13.953 -1.475 -3.680 1.00 95.06 86 LEU A CA 1
ATOM 640 C C . LEU A 1 86 ? -14.128 -1.311 -2.166 1.00 95.06 86 LEU A C 1
ATOM 642 O O . LEU A 1 86 ? -13.656 -2.165 -1.411 1.00 95.06 86 LEU A O 1
ATOM 646 N N . GLY A 1 87 ? -14.868 -0.287 -1.735 1.00 94.62 87 GLY A N 1
ATOM 647 C CA . GLY A 1 87 ? -15.248 -0.078 -0.337 1.00 94.62 87 GLY A CA 1
ATOM 648 C C . GLY A 1 87 ? -15.891 -1.314 0.291 1.00 94.62 87 GLY A C 1
ATOM 649 O O . GLY A 1 87 ? -15.424 -1.808 1.319 1.00 94.62 87 GLY A O 1
ATOM 650 N N . GLN A 1 88 ? -16.905 -1.872 -0.369 1.00 95.69 88 GLN A N 1
ATOM 651 C CA . GLN A 1 88 ? -17.599 -3.077 0.084 1.00 95.69 88 GLN A CA 1
ATOM 652 C C . GLN A 1 88 ? -16.668 -4.299 0.145 1.00 95.69 88 GLN A C 1
ATOM 654 O O . GLN A 1 88 ? -16.708 -5.051 1.119 1.00 95.69 88 GLN A O 1
ATOM 659 N N . ARG A 1 89 ? -15.777 -4.490 -0.843 1.00 95.94 89 ARG A N 1
ATOM 660 C CA . ARG A 1 89 ? -14.787 -5.587 -0.819 1.00 95.94 89 ARG A CA 1
ATOM 661 C C . ARG A 1 89 ? -13.836 -5.473 0.371 1.00 95.94 89 ARG A C 1
ATOM 663 O O . ARG A 1 89 ? -13.545 -6.480 1.018 1.00 95.94 89 ARG A O 1
ATOM 670 N N . VAL A 1 90 ? -13.359 -4.265 0.671 1.00 95.06 90 VAL A N 1
ATOM 671 C CA . VAL A 1 90 ? -12.485 -4.019 1.827 1.00 95.06 90 VAL A CA 1
ATOM 672 C C . VAL A 1 90 ? -13.241 -4.265 3.132 1.00 95.06 90 VAL A C 1
ATOM 674 O O . VAL A 1 90 ? -12.729 -4.975 3.994 1.00 95.06 90 VAL A O 1
ATOM 677 N N . GLN A 1 91 ? -14.474 -3.767 3.264 1.00 95.62 91 GLN A N 1
ATOM 678 C CA . GLN A 1 91 ? -15.319 -4.018 4.439 1.00 95.62 91 GLN A CA 1
ATOM 679 C C . GLN A 1 91 ? -15.561 -5.516 4.664 1.00 95.62 91 GLN A C 1
ATOM 681 O O . GLN A 1 91 ? -15.388 -6.005 5.780 1.00 95.62 91 GLN A O 1
ATOM 686 N N . ALA A 1 92 ? -15.885 -6.260 3.604 1.00 95.88 92 ALA A N 1
ATOM 687 C CA . ALA A 1 92 ? -16.071 -7.706 3.675 1.00 95.88 92 ALA A CA 1
ATOM 688 C C . ALA A 1 92 ? -14.790 -8.430 4.116 1.00 95.88 92 ALA A C 1
ATOM 690 O O . ALA A 1 92 ? -14.851 -9.330 4.949 1.00 95.88 92 ALA A O 1
ATOM 691 N N . ARG A 1 93 ? -13.618 -8.011 3.614 1.00 94.62 93 ARG A N 1
ATOM 692 C CA . ARG A 1 93 ? -12.321 -8.559 4.043 1.00 94.62 93 ARG A CA 1
ATOM 693 C C . ARG A 1 93 ? -12.084 -8.320 5.536 1.00 94.62 93 ARG A C 1
ATOM 695 O O . ARG A 1 93 ? -11.688 -9.245 6.239 1.00 94.62 93 ARG A O 1
ATOM 702 N N . LEU A 1 94 ? -12.340 -7.102 6.014 1.00 94.94 94 LEU A N 1
ATOM 703 C CA . LEU A 1 94 ? -12.145 -6.729 7.418 1.00 94.94 94 LEU A CA 1
ATOM 704 C C . LEU A 1 94 ? -13.075 -7.495 8.366 1.00 94.94 94 LEU A C 1
ATOM 706 O O . LEU A 1 94 ? -12.670 -7.792 9.480 1.00 94.94 94 LEU A O 1
ATOM 710 N N . ALA A 1 95 ? -14.280 -7.865 7.926 1.00 93.88 95 ALA A N 1
ATOM 711 C CA . ALA A 1 95 ? -15.200 -8.682 8.719 1.00 93.88 95 ALA A CA 1
ATOM 712 C C . ALA A 1 95 ? -14.724 -10.136 8.931 1.00 93.88 95 ALA A C 1
ATOM 714 O O . ALA A 1 95 ? -15.319 -10.857 9.728 1.00 93.88 95 ALA A O 1
ATOM 715 N N . THR A 1 96 ? -13.687 -10.576 8.208 1.00 91.12 96 THR A N 1
ATOM 716 C CA . THR A 1 96 ? -13.136 -11.945 8.273 1.00 91.12 96 THR A CA 1
ATOM 717 C C . THR A 1 96 ? -11.770 -12.044 8.958 1.00 91.12 96 THR A C 1
ATOM 719 O O . THR A 1 96 ? -11.228 -13.146 9.046 1.00 91.12 96 THR A O 1
ATOM 722 N N . LEU A 1 97 ? -11.205 -10.913 9.393 1.00 75.56 97 LEU A N 1
ATOM 723 C CA . LEU A 1 97 ? -9.956 -10.843 10.161 1.00 75.56 97 LEU A CA 1
ATOM 724 C C . LEU A 1 97 ? -10.231 -11.020 11.657 1.00 75.56 97 LEU A C 1
ATOM 726 O O . LEU A 1 97 ? -9.382 -11.662 12.312 1.00 75.56 97 LEU A O 1
#